Protein AF-A0A0R2TL72-F1 (afdb_monomer_lite)

Sequence (89 aa):
MKFTFCTRCPLGQSPLPVALAQALSVLGISAELAEVDCMSGCARSSAVSVRQEGKTAYLF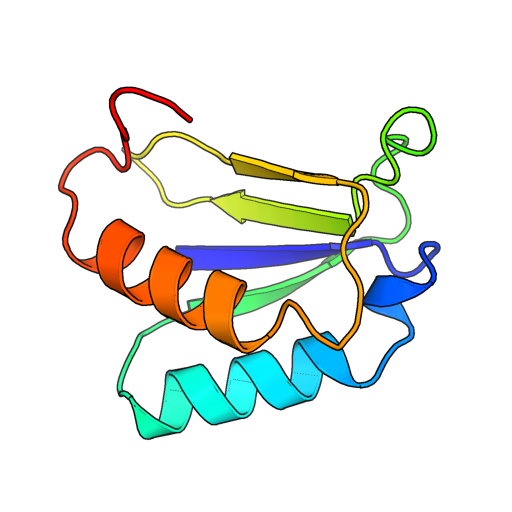GDLSQDDLADLVTFAQLYAQSTDGTFADA

Foldseek 3Di:
DEKEFACPFPLVVDCLLVLLVVLCVVVVQDYHYYYDPHPVVVVQSQTIWDDDPQADIDTHGDDDSVCSVVVSVLSVVCSVDRHSDDPPD

Secondary structure (DSSP, 8-state):
-EEEEETTSTTTTSSHHHHHHHHHHHTT---EEEEES--S-GGGT--EEEE-TTS--EEE-S--GGGHHHHHHHHHHHHH-SS---TT-

Structure (mmCIF, N/CA/C/O backbone):
data_AF-A0A0R2TL72-F1
#
_entry.id   AF-A0A0R2TL72-F1
#
loop_
_atom_site.group_PDB
_atom_site.id
_atom_site.type_symbol
_atom_site.label_atom_id
_atom_site.label_alt_id
_atom_site.label_comp_id
_atom_site.label_asym_id
_atom_site.label_entity_id
_atom_site.label_seq_id
_atom_site.pdbx_PDB_ins_code
_atom_site.Cartn_x
_atom_site.Cartn_y
_atom_site.Cartn_z
_atom_site.occupancy
_atom_site.B_iso_or_equiv
_atom_site.auth_seq_id
_atom_site.auth_comp_id
_atom_site.auth_asym_id
_atom_site.auth_atom_id
_atom_site.pdbx_PDB_model_num
ATOM 1 N N . MET A 1 1 ? -8.797 3.437 2.509 1.00 95.62 1 MET A N 1
ATOM 2 C CA . MET A 1 1 ? -7.320 3.402 2.667 1.00 95.62 1 MET A CA 1
ATOM 3 C C . MET A 1 1 ? -6.632 3.867 1.391 1.00 95.62 1 MET A C 1
ATOM 5 O O . MET A 1 1 ? -7.282 3.874 0.355 1.00 95.62 1 MET A O 1
ATOM 9 N N . LYS A 1 2 ? -5.352 4.246 1.442 1.00 97.88 2 LYS A N 1
ATOM 10 C CA . LYS A 1 2 ? -4.569 4.663 0.271 1.00 97.88 2 LYS A CA 1
ATOM 11 C C . LYS A 1 2 ? -3.298 3.830 0.139 1.00 97.88 2 LYS A C 1
ATOM 13 O O . LYS A 1 2 ? -2.476 3.857 1.053 1.00 97.88 2 LYS A O 1
ATOM 18 N N . PHE A 1 3 ? -3.139 3.152 -0.994 1.00 97.19 3 PHE A N 1
ATOM 19 C CA . PHE A 1 3 ? -1.899 2.509 -1.426 1.00 97.19 3 PHE A CA 1
ATOM 20 C C . PHE A 1 3 ? -1.118 3.495 -2.290 1.00 97.19 3 PHE A C 1
ATOM 22 O O . PHE A 1 3 ? -1.666 4.056 -3.234 1.00 97.19 3 PHE A O 1
ATOM 29 N N . THR A 1 4 ? 0.150 3.733 -1.973 1.00 96.62 4 THR A N 1
ATOM 30 C CA . THR A 1 4 ? 1.036 4.566 -2.799 1.00 96.62 4 THR A CA 1
ATOM 31 C C . THR A 1 4 ? 2.208 3.728 -3.271 1.00 96.62 4 THR A C 1
ATOM 33 O O . THR A 1 4 ? 2.902 3.164 -2.429 1.00 96.62 4 THR A O 1
ATOM 36 N N . PHE A 1 5 ? 2.439 3.669 -4.580 1.00 94.38 5 PHE A N 1
ATOM 37 C CA . PHE A 1 5 ? 3.514 2.893 -5.197 1.00 94.38 5 PHE A CA 1
ATOM 38 C C . PHE A 1 5 ? 4.671 3.788 -5.639 1.00 94.38 5 PHE A C 1
ATOM 40 O O . PHE A 1 5 ? 4.461 4.895 -6.133 1.00 94.38 5 PHE A O 1
ATOM 47 N N . CYS A 1 6 ? 5.899 3.303 -5.463 1.00 93.19 6 CYS A N 1
ATOM 48 C CA . CYS A 1 6 ? 7.097 3.968 -5.972 1.00 93.19 6 CYS A CA 1
ATOM 49 C C . CYS A 1 6 ? 7.299 3.628 -7.456 1.00 93.19 6 CYS A C 1
ATOM 51 O O . CYS A 1 6 ? 7.594 2.477 -7.785 1.00 93.19 6 CYS A O 1
ATOM 53 N N . THR A 1 7 ? 7.201 4.610 -8.352 1.00 90.88 7 THR A N 1
ATOM 54 C CA . THR A 1 7 ? 7.304 4.383 -9.808 1.00 90.88 7 THR A CA 1
ATOM 55 C C . THR A 1 7 ? 8.729 4.085 -10.276 1.00 90.88 7 THR A C 1
ATOM 57 O O . THR A 1 7 ? 8.928 3.562 -11.370 1.00 90.88 7 THR A O 1
ATOM 60 N N . ARG A 1 8 ? 9.746 4.348 -9.445 1.00 90.31 8 ARG A N 1
ATOM 61 C CA . ARG A 1 8 ? 11.143 3.955 -9.707 1.00 90.31 8 ARG A CA 1
ATOM 62 C C . ARG A 1 8 ? 11.503 2.544 -9.242 1.00 90.31 8 ARG A C 1
ATOM 64 O O . ARG A 1 8 ? 12.588 2.068 -9.568 1.00 90.31 8 ARG A O 1
ATOM 71 N N . CYS A 1 9 ? 10.635 1.875 -8.485 1.00 88.12 9 CYS A N 1
ATOM 72 C CA . CYS A 1 9 ? 10.871 0.504 -8.033 1.00 88.12 9 CYS A CA 1
ATOM 73 C C . CYS A 1 9 ? 10.312 -0.516 -9.043 1.00 88.12 9 CYS A C 1
ATOM 75 O O . CYS A 1 9 ? 9.274 -0.247 -9.651 1.00 88.12 9 CYS A O 1
ATOM 77 N N . PRO A 1 10 ? 10.917 -1.718 -9.166 1.00 86.44 10 PRO A N 1
ATOM 78 C CA . PRO A 1 10 ? 10.421 -2.765 -10.064 1.00 86.44 10 PRO A CA 1
ATOM 79 C C . PRO A 1 10 ? 8.937 -3.100 -9.864 1.00 86.44 10 PRO A C 1
ATOM 81 O O . PRO A 1 10 ? 8.216 -3.306 -10.834 1.00 86.44 10 PRO A O 1
ATOM 84 N N . LEU A 1 11 ? 8.458 -3.096 -8.615 1.00 85.62 11 LEU A N 1
ATOM 85 C CA . LEU A 1 11 ? 7.058 -3.386 -8.309 1.00 85.62 11 LEU A CA 1
ATOM 86 C C . LEU A 1 11 ? 6.094 -2.311 -8.823 1.00 85.62 11 LEU A C 1
ATOM 88 O O . LEU A 1 11 ? 5.043 -2.650 -9.358 1.00 85.62 11 LEU A O 1
ATOM 92 N N . GLY A 1 12 ? 6.437 -1.027 -8.676 1.00 84.94 12 GLY A N 1
ATOM 93 C CA . GLY A 1 12 ? 5.586 0.066 -9.151 1.00 84.94 12 GLY A CA 1
ATOM 94 C C . GLY A 1 12 ? 5.490 0.119 -10.676 1.00 84.94 12 GLY A C 1
ATOM 95 O O . GLY A 1 12 ? 4.523 0.646 -11.205 1.00 84.94 12 GLY A O 1
ATOM 96 N N . GLN A 1 13 ? 6.457 -0.479 -11.376 1.00 87.25 13 GLN A N 1
ATOM 97 C CA . GLN A 1 13 ? 6.445 -0.665 -12.832 1.00 87.25 13 GLN A CA 1
ATOM 98 C C . GLN A 1 13 ? 5.845 -2.014 -13.259 1.0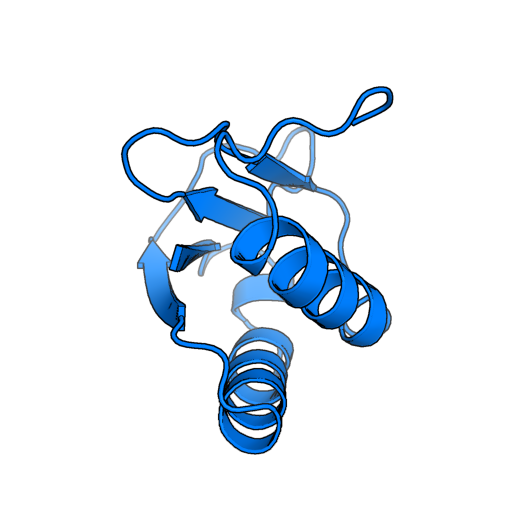0 87.25 13 GLN A C 1
ATOM 100 O O . GLN A 1 13 ? 5.748 -2.304 -14.451 1.00 87.25 13 GLN A O 1
ATOM 105 N N . SER A 1 14 ? 5.472 -2.863 -12.301 1.00 90.50 14 SER A N 1
ATOM 106 C CA . SER A 1 14 ? 4.876 -4.168 -12.572 1.00 90.50 14 SER A CA 1
ATOM 107 C C . SER A 1 14 ? 3.358 -4.061 -12.773 1.00 90.50 14 SER A C 1
ATOM 109 O O . SER A 1 14 ? 2.760 -3.037 -12.452 1.00 90.50 14 SER A O 1
ATOM 111 N N . PRO A 1 15 ? 2.687 -5.129 -13.235 1.00 94.44 15 PRO A N 1
ATOM 112 C CA . PRO A 1 15 ? 1.226 -5.193 -13.280 1.00 94.44 15 PRO A CA 1
ATOM 113 C C . PRO A 1 15 ? 0.545 -5.245 -11.901 1.00 94.44 15 PRO A C 1
ATOM 115 O O . PRO A 1 15 ? -0.680 -5.127 -11.834 1.00 94.44 15 PRO A O 1
ATOM 118 N N . LEU A 1 16 ? 1.301 -5.431 -10.809 1.00 93.38 16 LEU A N 1
ATOM 119 C CA . LEU A 1 16 ? 0.751 -5.616 -9.464 1.00 93.38 16 LEU A CA 1
ATOM 120 C C . LEU A 1 16 ? -0.206 -4.484 -9.036 1.00 93.38 16 LEU A C 1
ATOM 122 O O . LEU A 1 16 ? -1.297 -4.819 -8.576 1.00 93.38 16 LEU A O 1
ATOM 126 N N . PRO A 1 17 ? 0.103 -3.177 -9.190 1.00 94.06 17 PRO A N 1
ATOM 127 C CA . PRO A 1 17 ? -0.817 -2.117 -8.772 1.00 94.06 17 PRO A CA 1
ATOM 128 C C . PRO A 1 17 ? -2.184 -2.229 -9.461 1.00 94.06 17 PRO A C 1
ATOM 130 O O . PRO A 1 17 ? -3.225 -2.109 -8.817 1.00 94.06 17 PRO A O 1
ATOM 133 N N . VAL A 1 18 ? -2.198 -2.543 -10.760 1.00 95.12 18 VAL A N 1
ATOM 134 C CA . VAL A 1 18 ? -3.439 -2.729 -11.526 1.00 95.12 18 VAL A CA 1
ATOM 135 C C . VAL A 1 18 ? -4.195 -3.970 -11.051 1.00 95.12 18 VAL A C 1
ATOM 137 O O . VAL A 1 18 ? -5.405 -3.902 -10.831 1.00 95.12 18 VAL A O 1
ATOM 140 N N . ALA A 1 19 ? -3.495 -5.089 -10.853 1.00 96.56 19 ALA A N 1
ATOM 141 C CA . ALA A 1 19 ? -4.096 -6.323 -10.354 1.00 96.56 19 ALA A CA 1
ATOM 142 C C . ALA A 1 19 ? -4.690 -6.142 -8.944 1.00 96.56 19 ALA A C 1
ATOM 144 O O . ALA A 1 19 ? -5.790 -6.622 -8.667 1.00 96.56 19 ALA A O 1
ATOM 145 N N . LEU A 1 20 ? -4.013 -5.381 -8.079 1.00 97.12 20 LEU A N 1
ATOM 146 C CA . LEU A 1 20 ? -4.501 -5.044 -6.746 1.00 97.12 20 LEU A CA 1
ATOM 147 C C . LEU A 1 20 ? -5.770 -4.192 -6.817 1.00 97.12 20 LEU A C 1
ATOM 149 O O . LEU A 1 20 ? -6.755 -4.535 -6.170 1.00 97.12 20 LEU A O 1
ATOM 153 N N . ALA A 1 21 ? -5.793 -3.129 -7.629 1.00 96.62 21 ALA A N 1
ATOM 154 C CA . ALA A 1 21 ? -7.001 -2.318 -7.819 1.00 96.62 21 ALA A CA 1
ATOM 155 C C . ALA A 1 21 ? -8.211 -3.169 -8.232 1.00 96.62 21 ALA A C 1
ATOM 157 O O . ALA A 1 21 ? -9.300 -3.016 -7.675 1.00 96.62 21 ALA A O 1
ATOM 158 N N . GLN A 1 22 ? -8.017 -4.084 -9.183 1.00 97.62 22 GLN A N 1
ATOM 159 C CA . GLN A 1 22 ? -9.075 -4.979 -9.649 1.00 97.62 22 GLN A CA 1
ATOM 160 C C . GLN A 1 22 ? -9.551 -5.918 -8.536 1.00 97.62 22 GLN A C 1
ATOM 162 O O . GLN A 1 22 ? -10.755 -6.015 -8.295 1.00 97.62 22 GLN A O 1
ATOM 167 N N . ALA A 1 23 ? -8.627 -6.564 -7.821 1.00 97.81 23 ALA A N 1
ATOM 168 C CA . ALA A 1 23 ? -8.963 -7.475 -6.730 1.00 97.81 23 ALA A CA 1
ATOM 169 C C . ALA A 1 23 ? -9.737 -6.769 -5.603 1.00 97.81 23 ALA A C 1
ATOM 171 O O . ALA A 1 23 ? -10.764 -7.271 -5.145 1.00 97.81 23 ALA A O 1
ATOM 172 N N . LEU A 1 24 ? -9.300 -5.573 -5.196 1.00 97.88 24 LEU A N 1
ATOM 173 C CA . LEU A 1 24 ? -9.985 -4.786 -4.166 1.00 97.88 24 LEU A CA 1
ATOM 174 C C . LEU A 1 24 ? -11.379 -4.341 -4.619 1.00 97.88 24 LEU A C 1
ATOM 176 O O . LEU A 1 24 ? -12.321 -4.393 -3.828 1.00 97.88 24 LEU A O 1
ATOM 180 N N . SER A 1 25 ? -11.534 -3.972 -5.894 1.00 97.19 25 SER A N 1
ATOM 181 C CA . SER A 1 25 ? -12.834 -3.614 -6.467 1.00 97.19 25 SER A CA 1
ATOM 182 C C . SER A 1 25 ? -13.814 -4.789 -6.459 1.00 97.19 25 SER A C 1
ATOM 184 O O . SER A 1 25 ? -14.955 -4.609 -6.035 1.00 97.19 25 SER A O 1
ATOM 186 N N . VAL A 1 26 ? -13.374 -5.990 -6.853 1.00 9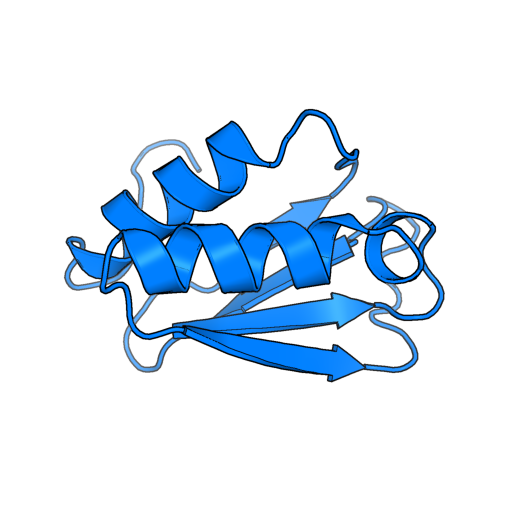7.62 26 VAL A N 1
ATOM 187 C CA . VAL A 1 26 ? -14.198 -7.215 -6.819 1.00 97.62 26 VAL A CA 1
ATOM 188 C C . VAL A 1 26 ? -14.661 -7.541 -5.398 1.00 97.62 26 VAL A C 1
ATOM 190 O O . VAL A 1 26 ? -15.790 -7.983 -5.199 1.00 97.62 26 VAL A O 1
ATOM 193 N N . LEU A 1 27 ? -13.812 -7.285 -4.402 1.00 96.88 27 LEU A N 1
ATOM 194 C CA . LEU A 1 27 ? -14.111 -7.518 -2.988 1.00 96.88 27 LEU A CA 1
ATOM 195 C C . LEU A 1 27 ? -14.907 -6.379 -2.326 1.00 96.88 27 LEU A C 1
ATOM 197 O O . LEU A 1 27 ? -15.251 -6.487 -1.151 1.00 96.88 27 LEU A O 1
ATOM 201 N N . GLY A 1 28 ? -15.188 -5.285 -3.042 1.00 97.06 28 GLY A N 1
ATOM 202 C CA . GLY A 1 28 ? -15.890 -4.119 -2.497 1.00 97.06 28 GLY A CA 1
ATOM 203 C C . GLY A 1 28 ? -15.081 -3.323 -1.465 1.00 97.06 28 GLY A C 1
ATOM 204 O O . GLY A 1 28 ? -15.656 -2.606 -0.647 1.00 97.06 28 GLY A O 1
ATOM 205 N N . ILE A 1 29 ? -13.750 -3.440 -1.477 1.00 96.62 29 ILE A N 1
ATOM 206 C CA . ILE A 1 29 ? -12.860 -2.748 -0.539 1.00 96.62 29 ILE A CA 1
ATOM 207 C C . ILE A 1 29 ? -12.511 -1.370 -1.104 1.00 96.62 29 ILE A C 1
ATOM 209 O O . ILE A 1 29 ? -11.886 -1.254 -2.157 1.00 96.62 29 ILE A O 1
ATOM 213 N N . SER A 1 30 ? -12.875 -0.308 -0.378 1.00 94.06 30 SER A N 1
ATOM 214 C CA . SER A 1 30 ? -12.560 1.068 -0.780 1.00 94.06 30 SER A CA 1
ATOM 215 C C . SER A 1 30 ? -11.083 1.405 -0.539 1.00 94.06 30 SER A C 1
ATOM 217 O O . SER A 1 30 ? -10.634 1.617 0.601 1.00 94.06 30 SER A O 1
ATOM 219 N N . ALA A 1 31 ? -10.323 1.469 -1.632 1.00 95.50 31 ALA A N 1
ATOM 220 C CA . ALA A 1 31 ? -8.921 1.850 -1.642 1.00 95.50 31 ALA A CA 1
ATOM 221 C C . ALA A 1 31 ? -8.608 2.830 -2.781 1.00 95.50 31 ALA A C 1
ATOM 223 O O . ALA A 1 31 ? -9.006 2.622 -3.924 1.00 95.50 31 ALA A O 1
ATOM 224 N N . GLU A 1 32 ? -7.863 3.887 -2.464 1.00 96.62 32 GLU A N 1
ATOM 225 C CA . GLU A 1 32 ? -7.228 4.758 -3.453 1.00 96.62 32 GLU A CA 1
ATOM 226 C C . GLU A 1 32 ? -5.862 4.170 -3.811 1.00 96.62 32 GLU A C 1
ATOM 228 O O . GLU A 1 32 ? -5.081 3.834 -2.916 1.00 96.62 32 GLU A O 1
ATOM 233 N N . LEU A 1 33 ? -5.562 4.067 -5.103 1.00 95.31 33 LEU A N 1
ATOM 234 C CA . LEU A 1 33 ? -4.225 3.749 -5.586 1.00 95.31 33 LEU A CA 1
ATOM 235 C C . LEU A 1 33 ? -3.594 5.022 -6.137 1.00 95.31 33 LEU A C 1
ATOM 237 O O . LEU A 1 33 ? -4.175 5.701 -6.981 1.00 95.31 33 LEU A O 1
ATOM 241 N N . ALA A 1 34 ? -2.410 5.340 -5.635 1.00 95.56 34 ALA A N 1
ATOM 242 C CA . ALA A 1 34 ? -1.628 6.488 -6.043 1.00 95.56 34 ALA A CA 1
ATOM 243 C C . ALA A 1 34 ? -0.190 6.080 -6.345 1.00 95.56 34 ALA A C 1
ATOM 245 O O . ALA A 1 34 ? 0.289 5.013 -5.958 1.00 95.56 34 ALA A O 1
ATOM 246 N N . GLU A 1 35 ? 0.518 6.989 -6.990 1.00 94.19 35 GLU A N 1
ATOM 247 C CA . GLU A 1 35 ? 1.908 6.822 -7.369 1.00 94.19 35 GLU A CA 1
ATOM 248 C C . GLU A 1 35 ? 2.740 7.985 -6.830 1.00 94.19 35 GLU A C 1
ATOM 250 O O . GLU A 1 35 ? 2.249 9.101 -6.644 1.00 94.19 35 GLU A O 1
ATOM 255 N N . VAL A 1 36 ? 4.015 7.715 -6.574 1.00 94.38 36 VAL A N 1
ATOM 256 C CA . VAL A 1 36 ? 5.029 8.720 -6.255 1.00 94.38 36 VAL A CA 1
ATOM 257 C C . VAL A 1 36 ? 6.312 8.386 -7.002 1.00 94.38 36 VAL A C 1
ATOM 259 O O . VAL A 1 36 ? 6.633 7.215 -7.193 1.00 94.38 36 VAL A O 1
ATOM 262 N N . ASP A 1 37 ? 7.065 9.414 -7.392 1.00 91.69 37 ASP A N 1
ATOM 263 C CA . ASP A 1 37 ? 8.311 9.245 -8.144 1.00 91.69 37 ASP A CA 1
ATOM 264 C C . ASP A 1 37 ? 9.341 8.388 -7.385 1.00 91.69 37 ASP A C 1
ATOM 266 O O . ASP A 1 37 ? 9.838 7.385 -7.889 1.00 91.69 37 ASP A O 1
ATOM 270 N N . CYS A 1 38 ? 9.646 8.737 -6.134 1.00 88.56 38 CYS A N 1
ATOM 271 C CA . CYS A 1 38 ? 10.588 7.983 -5.314 1.00 88.56 38 CYS A CA 1
ATOM 272 C C . CYS A 1 38 ? 10.202 8.039 -3.834 1.00 88.56 38 CYS A C 1
ATOM 274 O O . CYS A 1 38 ? 9.854 9.102 -3.325 1.00 88.56 38 CYS A O 1
ATOM 276 N N . MET A 1 39 ? 10.328 6.911 -3.129 1.00 89.56 39 MET A N 1
ATOM 277 C CA . MET A 1 39 ? 10.191 6.843 -1.665 1.00 89.56 39 MET A CA 1
ATOM 278 C C . MET A 1 39 ? 11.535 6.836 -0.926 1.00 89.56 39 MET A C 1
ATOM 280 O O . MET A 1 39 ? 11.561 6.779 0.299 1.00 89.56 39 MET A O 1
ATOM 284 N N . SER A 1 40 ? 12.658 6.841 -1.655 1.00 85.06 40 SER A N 1
ATOM 285 C CA . SER A 1 40 ? 14.022 6.732 -1.106 1.00 85.06 40 SER A CA 1
ATOM 286 C C . SER A 1 40 ? 14.246 5.515 -0.189 1.00 85.06 40 SER A C 1
ATOM 288 O O . SER A 1 40 ? 15.214 5.470 0.565 1.00 85.06 40 SER A O 1
ATOM 290 N N . GLY A 1 41 ? 13.381 4.499 -0.276 1.00 77.75 41 GLY A N 1
ATOM 291 C CA . GLY A 1 41 ? 13.416 3.279 0.534 1.00 77.75 41 GLY A CA 1
ATOM 292 C C . GLY A 1 41 ? 14.215 2.136 -0.092 1.00 77.75 41 GLY A C 1
ATOM 293 O O . GLY A 1 41 ? 13.968 0.977 0.223 1.00 77.75 41 GLY A O 1
ATOM 294 N N . CYS A 1 42 ? 15.157 2.425 -0.997 1.00 80.44 42 CYS A N 1
ATOM 295 C CA . CYS A 1 42 ? 15.888 1.404 -1.760 1.00 80.44 42 CYS A CA 1
ATOM 296 C C . CYS A 1 42 ? 16.697 0.434 -0.882 1.00 80.44 42 CYS A C 1
ATOM 298 O O . CYS A 1 42 ? 16.981 -0.674 -1.315 1.00 80.44 42 CYS A O 1
ATOM 300 N N . ALA A 1 43 ? 17.033 0.815 0.357 1.00 75.38 43 ALA A N 1
ATOM 301 C CA . ALA A 1 43 ? 17.683 -0.078 1.321 1.00 75.38 43 ALA A CA 1
ATOM 302 C C . ALA A 1 43 ? 16.789 -1.249 1.779 1.00 75.38 43 ALA A C 1
ATOM 304 O O . ALA A 1 43 ? 17.294 -2.233 2.310 1.00 75.38 43 ALA A O 1
ATOM 305 N N . ARG A 1 44 ? 15.468 -1.126 1.606 1.00 68.50 44 ARG A N 1
ATOM 306 C CA . ARG A 1 44 ? 14.439 -2.118 1.955 1.00 68.50 44 ARG A CA 1
ATOM 307 C C . ARG A 1 44 ? 13.433 -2.278 0.812 1.00 68.50 44 ARG A C 1
ATOM 309 O O . ARG A 1 44 ? 12.259 -2.492 1.080 1.00 68.50 44 ARG A O 1
ATOM 316 N N . SER A 1 45 ? 13.859 -2.017 -0.429 1.00 69.25 45 SER A N 1
ATOM 317 C CA . SER A 1 45 ? 13.028 -1.982 -1.646 1.00 69.25 45 SER A CA 1
ATOM 318 C C . SER A 1 45 ? 11.586 -1.519 -1.396 1.00 69.25 45 SER A C 1
ATOM 320 O O . SER A 1 45 ? 10.647 -2.198 -1.803 1.00 69.25 45 SER A O 1
ATOM 322 N N . SER A 1 46 ? 11.395 -0.421 -0.649 1.00 70.00 46 SER A N 1
ATOM 323 C CA . SER A 1 46 ? 10.070 -0.046 -0.147 1.00 70.00 46 SER A CA 1
ATOM 324 C C . SER A 1 46 ? 9.160 0.332 -1.306 1.00 70.00 46 SER A C 1
ATOM 326 O O . SER A 1 46 ? 9.294 1.402 -1.903 1.00 70.00 46 SER A O 1
ATOM 328 N N . ALA A 1 47 ? 8.283 -0.594 -1.660 1.00 85.06 47 ALA A N 1
ATOM 329 C CA . ALA A 1 47 ? 7.615 -0.606 -2.943 1.00 85.06 47 ALA A CA 1
ATOM 330 C C . ALA A 1 47 ? 6.205 -0.026 -2.861 1.00 85.06 47 ALA A C 1
ATOM 332 O O . ALA A 1 47 ? 5.727 0.579 -3.825 1.00 85.06 47 ALA A O 1
ATOM 333 N N . VAL A 1 48 ? 5.565 -0.181 -1.699 1.00 93.12 48 VAL A N 1
ATOM 334 C CA . VAL A 1 48 ? 4.221 0.325 -1.449 1.00 93.12 48 VAL A CA 1
ATOM 335 C C . VAL A 1 48 ? 4.071 0.791 -0.006 1.00 93.12 48 VAL A C 1
ATOM 337 O O . VAL A 1 48 ? 4.486 0.118 0.936 1.00 93.12 48 VAL A O 1
ATOM 340 N N . SER A 1 49 ? 3.457 1.958 0.168 1.00 95.19 49 SER A N 1
ATOM 341 C CA . SER A 1 49 ? 2.986 2.421 1.474 1.00 95.19 49 SER A CA 1
ATOM 342 C C . SER A 1 49 ? 1.470 2.355 1.543 1.00 95.19 49 SER A C 1
ATOM 344 O O . SER A 1 49 ? 0.795 2.607 0.543 1.00 95.19 49 SER A O 1
ATOM 346 N N . VAL A 1 50 ? 0.937 2.051 2.724 1.00 97.00 50 VAL A N 1
ATOM 347 C CA . VAL A 1 50 ? -0.503 2.027 2.983 1.00 97.00 50 VAL A CA 1
ATOM 348 C C . VAL A 1 50 ? -0.816 2.946 4.146 1.00 97.00 50 VAL A C 1
ATOM 350 O O . VAL A 1 50 ? -0.236 2.827 5.227 1.00 97.00 50 VAL A O 1
ATOM 353 N N . ARG A 1 51 ? -1.724 3.895 3.912 1.00 97.25 51 ARG A N 1
ATOM 354 C CA . ARG A 1 51 ? -2.111 4.897 4.904 1.00 97.25 51 ARG A CA 1
ATOM 355 C C . ARG A 1 51 ? -3.623 5.058 4.955 1.00 97.25 51 ARG A C 1
ATOM 357 O O . ARG A 1 51 ? -4.312 5.025 3.934 1.00 97.25 51 ARG A O 1
ATOM 364 N N . GLN A 1 52 ? -4.133 5.292 6.152 1.00 97.44 52 GLN A N 1
ATOM 365 C CA . GLN A 1 52 ? -5.469 5.808 6.396 1.00 97.44 52 GLN A CA 1
ATOM 366 C C . GLN A 1 52 ? -5.414 6.660 7.660 1.00 97.44 52 GLN A C 1
ATOM 368 O O . GLN A 1 52 ? -4.696 6.330 8.600 1.00 97.44 52 GLN A O 1
ATOM 373 N N . GLU A 1 53 ? -6.130 7.779 7.668 1.00 95.94 53 GLU A N 1
ATOM 374 C CA . GLU A 1 53 ? -6.188 8.638 8.846 1.00 95.94 53 GLU A CA 1
ATOM 375 C C . GLU A 1 53 ? -6.694 7.859 10.068 1.00 95.94 53 GLU A C 1
ATOM 377 O O . GLU A 1 53 ? -7.592 7.023 9.955 1.00 95.94 53 GLU A O 1
ATOM 382 N N . GLY A 1 54 ? -6.068 8.105 11.221 1.00 96.12 54 GLY A N 1
ATOM 383 C CA . GLY A 1 54 ? -6.368 7.403 12.468 1.00 96.12 54 GLY A CA 1
ATOM 384 C C . GLY A 1 54 ? -5.832 5.971 12.549 1.00 96.12 54 GLY A C 1
ATOM 385 O O . GLY A 1 54 ? -6.082 5.313 13.553 1.00 96.12 54 GLY A O 1
ATOM 386 N N . LYS A 1 55 ? -5.097 5.492 11.534 1.00 97.62 55 LYS A N 1
ATOM 387 C CA . LYS A 1 55 ? -4.531 4.141 11.516 1.00 97.62 55 LYS A CA 1
ATOM 388 C C . LYS A 1 55 ? -3.009 4.121 11.399 1.00 97.62 55 LYS A C 1
ATOM 390 O O . LYS A 1 55 ? -2.409 5.021 10.806 1.00 97.62 55 LYS A O 1
ATOM 395 N N . THR A 1 56 ? -2.397 3.053 11.902 1.00 96.94 56 THR A N 1
ATOM 396 C CA . THR A 1 56 ? -0.982 2.729 11.698 1.00 96.94 56 THR A CA 1
ATOM 397 C C . THR A 1 56 ? -0.660 2.717 10.204 1.00 96.94 56 THR A C 1
ATOM 399 O O . THR A 1 56 ? -1.417 2.188 9.384 1.00 96.94 56 THR A O 1
ATOM 402 N N . ALA A 1 57 ? 0.444 3.367 9.836 1.00 95.38 57 ALA A N 1
ATOM 403 C CA . ALA A 1 57 ? 0.922 3.420 8.462 1.00 95.38 57 ALA A CA 1
ATOM 404 C C . ALA A 1 57 ? 1.921 2.288 8.218 1.00 95.38 57 ALA A C 1
ATOM 406 O O . ALA A 1 57 ? 2.852 2.114 9.002 1.00 95.38 57 ALA A O 1
ATOM 407 N N . TYR A 1 58 ? 1.756 1.579 7.104 1.00 94.56 58 TYR A N 1
ATOM 408 C CA . TYR A 1 58 ? 2.640 0.486 6.709 1.00 94.56 58 TYR A CA 1
ATOM 409 C C . TYR A 1 58 ? 3.482 0.872 5.503 1.00 94.56 58 TYR A C 1
ATOM 411 O O . TYR A 1 58 ? 3.016 1.572 4.601 1.00 94.56 58 TYR A O 1
ATOM 419 N N . LEU A 1 59 ? 4.721 0.390 5.487 1.00 92.19 59 LEU A N 1
ATOM 420 C CA . LEU A 1 59 ? 5.632 0.486 4.358 1.00 92.19 59 LEU A CA 1
ATOM 421 C C . LEU A 1 59 ? 6.167 -0.913 4.071 1.00 92.19 59 LEU A C 1
ATOM 423 O O . LEU A 1 59 ? 6.942 -1.449 4.858 1.00 92.19 59 LEU A O 1
ATOM 427 N N . PHE A 1 60 ? 5.747 -1.493 2.952 1.00 91.19 60 PHE A N 1
ATOM 428 C CA . PHE A 1 60 ? 6.162 -2.830 2.557 1.00 91.19 60 PHE A CA 1
ATOM 429 C C . PHE A 1 60 ? 7.360 -2.767 1.618 1.00 91.19 60 PHE A C 1
ATOM 431 O O . PHE A 1 60 ? 7.386 -1.996 0.651 1.00 91.19 60 PHE A O 1
ATOM 438 N N . GLY A 1 61 ? 8.355 -3.583 1.938 1.00 88.75 61 GLY A N 1
ATOM 439 C CA . GLY A 1 61 ? 9.574 -3.786 1.174 1.00 88.75 61 GLY A CA 1
ATOM 440 C C . GLY A 1 61 ? 9.629 -5.166 0.543 1.00 88.75 61 GLY A C 1
ATOM 441 O O . GLY A 1 61 ? 8.872 -6.046 0.936 1.00 88.75 61 GLY A O 1
ATOM 442 N N . ASP A 1 62 ? 10.539 -5.331 -0.414 1.00 87.50 62 ASP A N 1
ATOM 443 C CA . ASP A 1 62 ? 10.921 -6.630 -0.991 1.00 87.50 62 ASP A CA 1
ATOM 444 C C . ASP A 1 62 ? 9.745 -7.464 -1.537 1.00 87.50 62 ASP A C 1
ATOM 446 O O . ASP A 1 62 ? 9.781 -8.690 -1.546 1.00 87.50 62 ASP A O 1
ATOM 450 N N . LEU A 1 63 ? 8.716 -6.774 -2.032 1.00 89.06 63 LEU A N 1
ATOM 451 C CA . LEU A 1 63 ? 7.552 -7.380 -2.666 1.00 89.06 63 LEU A CA 1
ATOM 452 C C . LEU A 1 63 ? 7.801 -7.704 -4.144 1.00 89.06 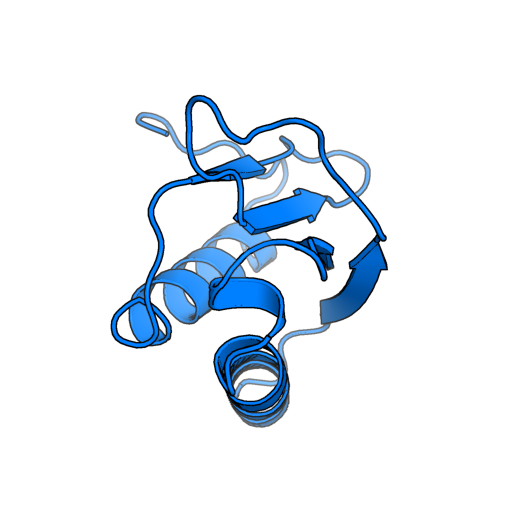63 LEU A C 1
ATOM 454 O O . LEU A 1 63 ? 8.568 -7.040 -4.850 1.00 89.06 63 LEU A O 1
ATOM 458 N N . SER A 1 64 ? 7.035 -8.670 -4.623 1.00 90.00 64 SER A N 1
ATOM 459 C CA . SER A 1 64 ? 6.970 -9.192 -5.979 1.00 90.00 64 SER A CA 1
ATOM 460 C C . SER A 1 64 ? 5.513 -9.281 -6.463 1.00 90.00 64 SER A C 1
ATOM 462 O O . SER A 1 64 ? 4.579 -8.876 -5.771 1.00 90.00 64 SER A O 1
ATOM 464 N N . GLN A 1 65 ? 5.300 -9.793 -7.679 1.00 89.69 65 GLN A N 1
ATOM 465 C CA . GLN A 1 65 ? 3.946 -10.018 -8.203 1.00 89.69 65 GLN A CA 1
ATOM 466 C C . GLN A 1 65 ? 3.197 -11.130 -7.454 1.00 89.69 65 GLN A C 1
ATOM 468 O O . GLN A 1 65 ? 1.967 -11.105 -7.411 1.00 89.69 65 GLN A O 1
ATOM 473 N N . ASP A 1 66 ? 3.929 -12.068 -6.850 1.00 93.00 66 ASP A N 1
ATOM 474 C CA . ASP A 1 66 ? 3.352 -13.220 -6.154 1.00 93.00 66 ASP A CA 1
ATOM 475 C C . ASP A 1 66 ? 2.692 -12.814 -4.823 1.00 93.00 66 ASP A C 1
ATOM 477 O O . ASP A 1 66 ? 1.780 -13.487 -4.346 1.00 93.00 66 ASP A O 1
ATOM 481 N N . ASP A 1 67 ? 3.052 -11.643 -4.287 1.00 94.56 67 ASP A N 1
ATOM 482 C CA . ASP A 1 67 ? 2.527 -11.098 -3.029 1.00 94.56 67 ASP A CA 1
ATOM 483 C C . ASP A 1 67 ? 1.154 -10.412 -3.182 1.00 94.56 67 ASP A C 1
ATOM 485 O O . ASP A 1 67 ? 0.637 -9.795 -2.246 1.00 94.56 67 ASP A O 1
ATOM 489 N N . LEU A 1 68 ? 0.523 -10.500 -4.360 1.00 95.81 68 LEU A N 1
ATOM 490 C CA . LEU A 1 68 ? -0.804 -9.924 -4.600 1.00 95.81 68 LEU A CA 1
ATOM 491 C C . LEU A 1 68 ? -1.842 -10.430 -3.590 1.00 95.81 68 LEU A C 1
ATOM 493 O O . LEU A 1 68 ? -2.625 -9.640 -3.060 1.00 95.81 68 LEU A O 1
ATOM 497 N N . ALA A 1 69 ? -1.851 -11.739 -3.328 1.00 97.00 69 ALA A N 1
ATOM 498 C CA . ALA A 1 69 ? -2.796 -12.350 -2.397 1.00 97.00 69 ALA A CA 1
ATOM 499 C C . ALA A 1 69 ? -2.597 -11.833 -0.962 1.00 97.00 69 ALA A C 1
ATOM 501 O O . ALA A 1 69 ? -3.573 -11.568 -0.253 1.00 97.00 69 ALA A O 1
ATOM 502 N N . ASP A 1 70 ? -1.347 -11.610 -0.565 1.00 96.50 70 ASP A N 1
ATOM 503 C CA . ASP A 1 70 ? -1.001 -11.102 0.759 1.00 96.50 70 ASP A CA 1
ATOM 504 C C . ASP A 1 70 ? -1.374 -9.626 0.907 1.00 96.50 70 ASP A C 1
ATOM 506 O O . ASP A 1 70 ? -1.946 -9.237 1.925 1.00 96.50 70 ASP A O 1
ATOM 510 N N . LEU A 1 71 ? -1.179 -8.805 -0.130 1.00 96.31 71 LEU A N 1
ATOM 511 C CA . LEU A 1 71 ? -1.633 -7.409 -0.132 1.00 96.31 71 LEU A CA 1
ATOM 512 C C . LEU A 1 71 ? -3.159 -7.283 -0.064 1.00 96.31 71 LEU A C 1
ATOM 514 O O . LEU A 1 71 ? -3.677 -6.388 0.609 1.00 96.31 71 LEU A O 1
ATOM 518 N N . VAL A 1 72 ? -3.890 -8.179 -0.732 1.00 97.94 72 VAL A N 1
ATOM 519 C CA . VAL A 1 72 ? -5.356 -8.249 -0.634 1.00 97.94 72 VAL A CA 1
ATOM 520 C C . VAL A 1 72 ? -5.785 -8.657 0.776 1.00 97.94 72 VAL A C 1
ATOM 522 O O . VAL A 1 72 ? -6.671 -8.021 1.353 1.00 97.94 72 VAL A O 1
ATOM 525 N N . THR A 1 73 ? -5.131 -9.664 1.357 1.00 97.44 73 THR A N 1
ATOM 526 C CA . THR A 1 73 ? -5.387 -10.114 2.734 1.00 97.44 73 THR A CA 1
ATOM 527 C C . THR A 1 73 ? -5.113 -8.990 3.733 1.00 97.44 73 THR A C 1
ATOM 529 O O . THR A 1 73 ? -5.954 -8.681 4.580 1.00 97.44 73 THR A O 1
ATOM 532 N N . PHE A 1 74 ? -3.985 -8.296 3.585 1.00 97.00 74 PHE A N 1
ATOM 533 C CA . PHE A 1 74 ? -3.662 -7.110 4.365 1.00 97.00 74 PHE A CA 1
ATOM 534 C C . PHE A 1 74 ? -4.751 -6.039 4.225 1.00 97.00 74 PHE A C 1
ATOM 536 O O . PHE A 1 74 ? -5.216 -5.516 5.234 1.00 97.00 74 PHE A O 1
ATOM 543 N N . ALA A 1 75 ? -5.210 -5.734 3.007 1.00 97.69 75 ALA A N 1
ATOM 544 C CA . ALA A 1 75 ? -6.244 -4.725 2.787 1.00 97.69 75 ALA A CA 1
ATOM 545 C C . ALA A 1 75 ? -7.555 -5.082 3.506 1.00 97.69 75 ALA A C 1
ATOM 547 O O . ALA A 1 75 ? -8.187 -4.215 4.111 1.00 97.69 75 ALA A O 1
ATOM 548 N N . GLN A 1 76 ? -7.949 -6.358 3.489 1.00 97.31 76 GLN A N 1
ATOM 549 C CA . GLN A 1 76 ? -9.121 -6.850 4.215 1.00 97.31 76 GLN A CA 1
ATOM 550 C C . GLN A 1 76 ? -8.975 -6.669 5.727 1.00 97.31 76 GLN A C 1
ATOM 552 O O . GLN A 1 76 ? -9.894 -6.163 6.375 1.00 97.31 76 GLN A O 1
ATOM 557 N N . LEU A 1 77 ? -7.835 -7.062 6.295 1.00 96.69 77 LEU A N 1
ATOM 558 C CA . LEU A 1 77 ? -7.565 -6.918 7.727 1.00 96.69 77 LEU A CA 1
ATOM 559 C C . LEU A 1 77 ? -7.490 -5.441 8.130 1.00 96.69 77 LEU A C 1
ATOM 561 O O . LEU A 1 77 ? -8.077 -5.026 9.128 1.00 96.69 77 LEU A O 1
ATOM 565 N N . TYR A 1 78 ? -6.834 -4.621 7.314 1.00 97.25 78 TYR A N 1
ATOM 566 C CA . TYR A 1 78 ? -6.675 -3.193 7.553 1.00 97.25 78 TYR A CA 1
ATOM 567 C C . TYR A 1 78 ? -8.000 -2.436 7.438 1.00 97.25 78 TYR A C 1
ATOM 569 O O . TYR A 1 78 ? -8.224 -1.477 8.176 1.00 97.25 78 TYR A O 1
ATOM 577 N N . ALA A 1 79 ? -8.911 -2.865 6.557 1.00 96.25 79 ALA A N 1
ATOM 578 C CA . ALA A 1 79 ? -10.273 -2.334 6.493 1.00 96.25 79 ALA A CA 1
ATOM 579 C C . ALA A 1 79 ? -11.057 -2.616 7.784 1.00 96.25 79 ALA A C 1
ATOM 581 O O . ALA A 1 79 ? -11.747 -1.722 8.272 1.00 96.25 79 ALA A O 1
ATOM 582 N N . GLN A 1 80 ? -10.924 -3.829 8.330 1.00 95.38 80 GLN A N 1
ATOM 583 C CA . GLN A 1 80 ? -11.655 -4.299 9.512 1.00 95.38 80 GLN A CA 1
ATOM 584 C C . GLN A 1 80 ? -11.077 -3.793 10.840 1.00 95.38 80 GLN A C 1
ATOM 586 O O . GLN A 1 80 ? -11.811 -3.670 11.817 1.00 95.38 80 GLN A O 1
ATOM 591 N N . SER A 1 81 ? -9.779 -3.492 10.892 1.00 95.94 81 SER A N 1
ATOM 592 C CA . SER A 1 81 ? -9.134 -2.956 12.093 1.00 95.94 81 SER A CA 1
ATOM 593 C C . SER A 1 81 ? -9.552 -1.506 12.356 1.00 95.94 81 SER A C 1
ATOM 595 O O . SER A 1 81 ? -9.684 -0.725 11.420 1.00 95.94 81 SER A O 1
ATOM 597 N N . THR A 1 82 ? -9.729 -1.101 13.612 1.00 94.81 82 THR A N 1
ATOM 598 C CA . THR A 1 82 ? -10.099 0.285 13.955 1.00 94.81 82 THR A CA 1
ATOM 599 C C . THR A 1 82 ? -8.915 1.241 13.815 1.00 94.81 82 THR A C 1
ATOM 601 O O . THR A 1 82 ? -9.055 2.316 13.237 1.00 94.81 82 THR A O 1
ATOM 604 N N . ASP A 1 83 ? -7.746 0.828 14.300 1.00 95.56 83 ASP A N 1
ATOM 605 C CA . ASP A 1 83 ? -6.511 1.616 14.380 1.00 95.56 83 ASP A CA 1
ATOM 606 C C . ASP A 1 83 ? -5.427 1.105 13.418 1.00 95.56 83 ASP A C 1
ATOM 608 O O . ASP A 1 83 ? -4.328 1.645 13.352 1.00 95.56 83 ASP A O 1
ATOM 612 N N . GLY A 1 84 ? -5.721 0.054 12.656 1.00 95.00 84 GLY A N 1
ATOM 613 C CA . GLY A 1 84 ? -4.782 -0.548 11.725 1.00 95.00 84 GLY A CA 1
ATOM 614 C C . GLY A 1 84 ? -3.581 -1.208 12.391 1.00 95.00 84 GLY A C 1
ATOM 615 O O . GLY A 1 84 ? -2.638 -1.486 11.676 1.00 95.00 84 GLY A O 1
ATOM 616 N N . THR A 1 85 ? -3.570 -1.444 13.704 1.00 93.81 85 THR A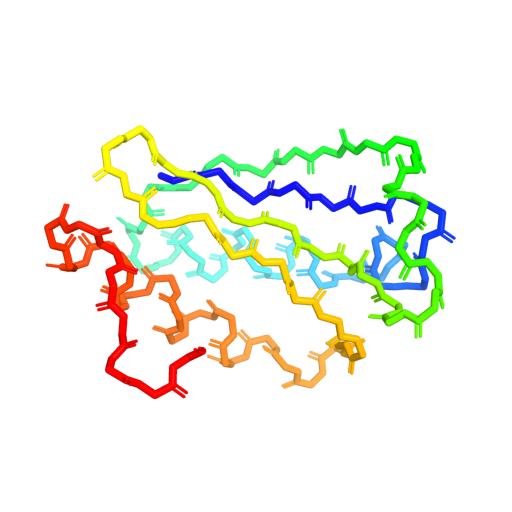 N 1
ATOM 617 C CA . THR A 1 85 ? -2.438 -2.105 14.367 1.00 93.81 85 THR A CA 1
ATOM 618 C C . THR A 1 85 ? -2.576 -3.623 14.260 1.00 93.81 85 THR A C 1
ATOM 620 O O . THR A 1 85 ? -3.649 -4.181 14.497 1.00 93.81 85 THR A O 1
ATOM 623 N N . PHE A 1 86 ? -1.476 -4.303 13.947 1.00 89.75 86 PHE A N 1
ATOM 624 C CA . PHE A 1 86 ? -1.355 -5.759 14.010 1.00 89.75 86 PHE A CA 1
ATOM 625 C C . PHE A 1 86 ? -0.242 -6.098 15.003 1.00 89.75 86 PHE A C 1
ATOM 627 O O . PHE A 1 86 ? 0.815 -5.474 14.962 1.00 89.75 86 PHE A O 1
ATOM 634 N N . ALA A 1 87 ? -0.496 -7.039 15.917 1.00 79.38 87 ALA A N 1
ATOM 635 C CA . ALA A 1 87 ? 0.357 -7.279 17.086 1.00 79.38 87 ALA A CA 1
ATOM 636 C C . ALA A 1 87 ? 1.813 -7.662 16.747 1.00 79.38 87 ALA A C 1
ATOM 638 O O . ALA A 1 87 ? 2.694 -7.412 17.564 1.00 79.38 87 ALA A O 1
ATOM 639 N N . ASP A 1 88 ? 2.054 -8.200 15.547 1.00 74.44 88 ASP A N 1
ATOM 640 C CA . ASP A 1 88 ? 3.350 -8.731 15.104 1.00 74.44 88 ASP A CA 1
ATOM 641 C C . ASP A 1 88 ? 3.824 -8.142 13.756 1.00 74.44 88 ASP A C 1
ATOM 643 O O . ASP A 1 88 ? 4.527 -8.817 13.002 1.00 74.44 88 ASP A O 1
ATOM 647 N N . ALA A 1 89 ? 3.394 -6.923 13.404 1.00 64.56 89 ALA A N 1
ATOM 648 C CA . ALA A 1 89 ? 3.732 -6.293 12.118 1.00 64.56 89 ALA A CA 1
ATOM 649 C C . ALA A 1 89 ? 4.947 -5.355 12.147 1.00 64.56 89 ALA A C 1
ATOM 651 O O . ALA A 1 89 ? 5.286 -4.825 13.229 1.00 64.56 89 ALA A O 1
#

Radius of gyration: 12.24 Å; chains: 1; bounding box: 34×2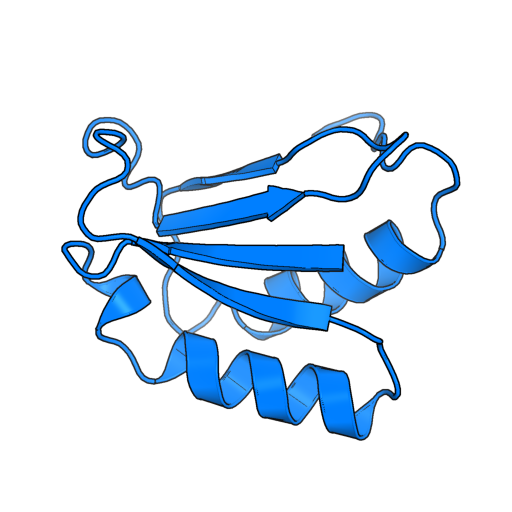2×30 Å

pLDDT: mean 91.98, std 7.33, range [64.56, 97.94]